Protein AF-A0A2R6IRR4-F1 (afdb_monomer_lite)

Structure (mmCIF, N/CA/C/O backbone):
data_AF-A0A2R6IRR4-F1
#
_entry.id   AF-A0A2R6IRR4-F1
#
loop_
_atom_site.group_PDB
_atom_site.id
_atom_site.type_symbol
_atom_site.label_atom_id
_atom_site.label_alt_id
_atom_site.label_comp_id
_atom_site.label_asym_id
_atom_site.label_entity_id
_atom_site.label_seq_id
_atom_site.pdbx_PDB_ins_code
_atom_site.Cartn_x
_atom_site.Cartn_y
_atom_site.Cartn_z
_atom_site.occupancy
_atom_site.B_iso_or_equiv
_atom_site.auth_seq_id
_atom_site.auth_comp_id
_atom_site.auth_asym_id
_atom_site.auth_atom_id
_atom_site.pdbx_PDB_model_num
ATOM 1 N N . MET A 1 1 ? -25.420 4.141 15.100 1.00 45.81 1 MET A N 1
ATOM 2 C CA . MET A 1 1 ? -26.334 3.456 14.158 1.00 45.81 1 MET A CA 1
ATOM 3 C C . MET A 1 1 ? -26.262 4.206 12.841 1.00 45.81 1 MET A C 1
ATOM 5 O O . MET A 1 1 ? -26.474 5.411 12.859 1.00 45.81 1 MET A O 1
ATOM 9 N N . ALA A 1 2 ? -25.890 3.546 11.743 1.00 53.19 2 ALA A N 1
ATOM 10 C CA . ALA A 1 2 ? -25.837 4.188 10.430 1.00 53.19 2 ALA A CA 1
ATOM 11 C C . ALA A 1 2 ? -27.242 4.644 10.000 1.00 53.19 2 ALA A C 1
ATOM 13 O O . ALA A 1 2 ? -28.220 3.924 10.207 1.00 53.19 2 ALA A O 1
ATOM 14 N N . SER A 1 3 ? -27.339 5.844 9.423 1.00 51.88 3 SER A N 1
ATOM 15 C CA . SER A 1 3 ? -28.602 6.406 8.938 1.00 51.88 3 SER A CA 1
ATOM 16 C C . SER A 1 3 ? -29.170 5.522 7.813 1.00 51.88 3 SER A C 1
ATOM 18 O O . SER A 1 3 ? -28.449 5.251 6.849 1.00 51.88 3 SER A O 1
ATOM 20 N N . PRO A 1 4 ? -30.439 5.075 7.882 1.00 63.66 4 PRO A N 1
ATOM 21 C CA . PRO A 1 4 ? -30.999 4.048 6.991 1.00 63.66 4 PRO A CA 1
ATOM 22 C C . PRO A 1 4 ? -31.162 4.482 5.522 1.00 63.66 4 PRO A C 1
ATOM 24 O O . PRO A 1 4 ? -31.623 3.702 4.693 1.00 63.66 4 PRO A O 1
ATOM 27 N N . THR A 1 5 ? -30.798 5.719 5.181 1.00 63.97 5 THR A N 1
ATOM 28 C CA . THR A 1 5 ? -31.024 6.326 3.863 1.00 63.97 5 THR A CA 1
ATOM 29 C C . THR A 1 5 ? -29.786 6.374 2.965 1.00 63.97 5 THR A C 1
ATOM 31 O O . THR A 1 5 ? -29.926 6.629 1.768 1.00 63.97 5 THR A O 1
ATOM 34 N N . VAL A 1 6 ? -28.581 6.096 3.478 1.00 70.06 6 VAL A N 1
ATOM 35 C CA . VAL A 1 6 ? -27.356 6.080 2.659 1.00 70.06 6 VAL A CA 1
ATOM 36 C C . VAL A 1 6 ? -27.006 4.644 2.289 1.00 70.06 6 VAL A C 1
ATOM 38 O O . VAL A 1 6 ? -26.718 3.808 3.143 1.00 70.06 6 VAL A O 1
ATOM 41 N N . ARG A 1 7 ? -27.017 4.340 0.988 1.00 72.31 7 ARG A N 1
ATOM 42 C CA . ARG A 1 7 ? -26.597 3.028 0.487 1.00 72.31 7 ARG A CA 1
ATOM 43 C C . ARG A 1 7 ? -25.114 2.816 0.796 1.00 72.31 7 ARG A C 1
ATOM 45 O O . ARG A 1 7 ? -24.294 3.644 0.408 1.00 72.31 7 ARG A O 1
ATOM 52 N N . ALA A 1 8 ? -24.775 1.679 1.402 1.00 74.69 8 ALA A N 1
ATOM 53 C CA . ALA A 1 8 ? -23.385 1.277 1.595 1.00 74.69 8 ALA A CA 1
ATOM 54 C C . ALA A 1 8 ? -22.601 1.303 0.268 1.00 74.69 8 ALA A C 1
ATOM 56 O O . ALA A 1 8 ? -23.131 0.955 -0.800 1.00 74.69 8 ALA A O 1
ATOM 57 N N . GLY A 1 9 ? -21.333 1.716 0.345 1.00 79.69 9 GLY A N 1
ATOM 58 C CA . GLY A 1 9 ? -20.405 1.655 -0.779 1.00 79.69 9 GLY A CA 1
ATOM 59 C C . GLY A 1 9 ? -20.256 0.222 -1.296 1.00 79.69 9 GLY A C 1
ATOM 60 O O . GLY A 1 9 ? -20.386 -0.743 -0.545 1.00 79.69 9 GLY A O 1
ATOM 61 N N . ARG A 1 10 ? -20.009 0.075 -2.599 1.00 85.38 10 ARG A N 1
ATOM 62 C CA . ARG A 1 10 ? -19.703 -1.220 -3.220 1.00 85.38 10 ARG A CA 1
ATOM 63 C C . ARG A 1 10 ? -18.292 -1.176 -3.771 1.00 85.38 10 ARG A C 1
ATOM 65 O O . ARG A 1 10 ? -17.973 -0.250 -4.506 1.00 85.38 10 ARG A O 1
ATOM 72 N N . GLU A 1 11 ? -17.492 -2.180 -3.439 1.00 89.62 11 GLU A N 1
ATOM 73 C CA . GLU A 1 11 ? -16.159 -2.373 -4.010 1.00 89.62 11 GLU A CA 1
ATOM 74 C C . GLU A 1 11 ? -16.268 -2.604 -5.526 1.00 89.62 11 GLU A C 1
ATOM 76 O O . GLU A 1 11 ? -17.148 -3.335 -5.994 1.00 89.62 11 GLU A O 1
ATOM 81 N N . GLY A 1 12 ? -15.391 -1.970 -6.307 1.00 91.75 12 GLY A N 1
ATOM 82 C CA . GLY A 1 12 ? -15.367 -2.144 -7.754 1.00 91.75 12 GLY A CA 1
ATOM 83 C C . GLY A 1 12 ? -14.386 -1.223 -8.474 1.00 91.75 12 GLY A C 1
ATOM 84 O O . GLY A 1 12 ? -13.583 -0.511 -7.873 1.00 91.75 12 GLY A O 1
ATOM 85 N N . ARG A 1 13 ? -14.452 -1.224 -9.809 1.00 94.19 13 ARG A N 1
ATOM 86 C CA . ARG A 1 13 ? -13.647 -0.307 -10.628 1.00 94.19 13 ARG A CA 1
ATOM 87 C C . ARG A 1 13 ? -13.995 1.141 -10.276 1.00 94.19 13 ARG A C 1
ATOM 89 O O . ARG A 1 13 ? -15.167 1.505 -10.248 1.00 94.19 13 ARG A O 1
ATOM 96 N N . GLY A 1 14 ? -12.968 1.955 -10.040 1.00 93.69 14 GLY A N 1
ATOM 97 C CA . GLY A 1 14 ? -13.119 3.370 -9.696 1.00 93.69 14 GLY A CA 1
ATOM 98 C C . GLY A 1 14 ? -13.394 3.659 -8.216 1.00 93.69 14 GLY A C 1
ATOM 99 O O . GLY A 1 14 ? -13.657 4.810 -7.886 1.00 93.69 14 GLY A O 1
ATOM 100 N N . THR A 1 15 ? -13.329 2.664 -7.322 1.00 93.69 15 THR A N 1
ATOM 101 C CA . THR A 1 15 ? -13.451 2.885 -5.869 1.00 93.69 15 THR A CA 1
ATOM 102 C C . THR A 1 15 ? -12.102 2.831 -5.157 1.00 93.69 15 THR A C 1
ATOM 104 O O . THR A 1 15 ? -11.250 2.022 -5.517 1.00 93.69 15 THR A O 1
ATOM 107 N N . VAL A 1 16 ? -11.933 3.635 -4.103 1.00 92.94 16 VAL A N 1
ATOM 108 C CA . VAL A 1 16 ? -10.780 3.541 -3.194 1.00 92.94 16 VAL A CA 1
ATOM 109 C C . VAL A 1 16 ? -10.946 2.309 -2.306 1.00 92.94 16 VAL A C 1
ATOM 111 O O . VAL A 1 16 ? -11.954 2.184 -1.615 1.00 92.94 16 VAL A O 1
ATOM 114 N N . HIS A 1 17 ? -9.971 1.397 -2.333 1.00 93.44 17 HIS A N 1
ATOM 115 C CA . HIS A 1 17 ? -10.048 0.157 -1.557 1.00 93.44 17 HIS A CA 1
ATOM 116 C C . HIS A 1 17 ? -9.684 0.353 -0.085 1.00 93.44 17 HIS A C 1
ATOM 118 O O . HIS A 1 17 ? -10.260 -0.320 0.754 1.00 93.44 17 HIS A O 1
ATOM 124 N N . HIS A 1 18 ? -8.708 1.203 0.234 1.00 95.25 18 HIS A N 1
ATOM 125 C CA . HIS A 1 18 ? -8.286 1.526 1.600 1.00 95.25 18 HIS A CA 1
ATOM 126 C C . HIS A 1 18 ? -7.474 2.823 1.609 1.00 95.25 18 HIS A C 1
ATOM 128 O O . HIS A 1 18 ? -7.043 3.295 0.555 1.00 95.25 18 HIS A O 1
ATOM 134 N N . VAL A 1 19 ? -7.261 3.381 2.800 1.00 95.50 19 VAL A N 1
ATOM 135 C CA . VAL A 1 19 ? -6.365 4.522 3.024 1.00 95.50 19 VAL A CA 1
ATOM 136 C C . VAL A 1 19 ? -5.240 4.090 3.954 1.00 95.50 19 VAL A C 1
ATOM 138 O O . VAL A 1 19 ? -5.500 3.555 5.031 1.00 95.50 19 VAL A O 1
ATOM 141 N N . ALA A 1 20 ? -3.996 4.324 3.542 1.00 96.12 20 ALA A N 1
ATOM 142 C CA . ALA A 1 20 ? -2.827 4.058 4.368 1.00 96.12 20 ALA A CA 1
ATOM 143 C C . ALA A 1 20 ? -2.428 5.300 5.173 1.00 96.12 20 ALA A C 1
ATOM 145 O O . ALA A 1 20 ? -2.349 6.406 4.637 1.00 96.12 20 ALA A O 1
ATOM 146 N N . VAL A 1 21 ? -2.157 5.099 6.458 1.00 95.25 21 VAL A N 1
ATOM 147 C CA . VAL A 1 21 ? -1.633 6.099 7.384 1.00 95.25 21 VAL A CA 1
ATOM 148 C C . VAL A 1 21 ? -0.228 5.676 7.782 1.00 95.25 21 VAL A C 1
ATOM 150 O O . VAL A 1 21 ? 0.009 4.529 8.170 1.00 95.25 21 VAL A O 1
ATOM 153 N N . ARG A 1 22 ? 0.710 6.616 7.669 1.00 96.00 22 ARG A N 1
ATOM 154 C CA . ARG A 1 22 ? 2.119 6.383 7.975 1.00 96.00 22 ARG A CA 1
ATOM 155 C C . ARG A 1 22 ? 2.338 6.227 9.478 1.00 96.00 22 ARG A C 1
ATOM 157 O O . ARG A 1 22 ? 1.844 7.028 10.268 1.00 96.00 22 ARG A O 1
ATOM 164 N N . THR A 1 23 ? 3.155 5.250 9.842 1.00 95.75 23 THR A N 1
ATOM 165 C CA . THR A 1 23 ? 3.780 5.104 11.161 1.00 95.75 23 THR A CA 1
ATOM 166 C C . THR A 1 23 ? 5.296 5.212 10.984 1.00 95.75 23 THR A C 1
ATOM 168 O O . THR A 1 23 ? 5.826 4.478 10.153 1.00 95.75 23 THR A O 1
ATOM 171 N N . PRO A 1 24 ? 6.003 6.090 11.715 1.00 93.88 24 PRO A N 1
ATOM 172 C CA . PRO A 1 24 ? 7.439 6.296 11.496 1.00 93.88 24 PRO A CA 1
ATOM 173 C C . PRO A 1 24 ? 8.280 5.032 11.705 1.00 93.88 24 PRO A C 1
ATOM 175 O O . PRO A 1 24 ? 9.233 4.790 10.974 1.00 93.88 24 PRO A O 1
ATOM 178 N N . THR A 1 25 ? 7.920 4.201 12.685 1.00 94.56 25 THR A N 1
ATOM 179 C CA . THR A 1 25 ? 8.645 2.964 13.002 1.00 94.56 25 THR A CA 1
ATOM 180 C C . THR A 1 25 ? 7.717 1.753 13.114 1.00 94.56 25 THR A C 1
ATOM 182 O O . THR A 1 25 ? 6.488 1.867 13.192 1.00 94.56 25 THR A O 1
ATOM 185 N N . ASP A 1 26 ? 8.302 0.552 13.147 1.00 93.25 26 ASP A N 1
ATOM 186 C CA . ASP A 1 26 ? 7.555 -0.669 13.465 1.00 93.25 26 ASP A CA 1
ATOM 187 C C . ASP A 1 26 ? 6.965 -0.669 14.869 1.00 93.25 26 ASP A C 1
ATOM 189 O O . ASP A 1 26 ? 5.895 -1.254 15.067 1.00 93.25 26 ASP A O 1
ATOM 193 N N . ASP A 1 27 ? 7.657 -0.042 15.818 1.00 95.75 27 ASP A N 1
ATOM 194 C CA . ASP A 1 27 ? 7.215 0.054 17.203 1.00 95.75 27 ASP A CA 1
ATOM 195 C C . ASP A 1 27 ? 6.016 0.994 17.306 1.00 95.75 27 ASP A C 1
ATOM 197 O O . ASP A 1 27 ? 5.016 0.630 17.925 1.00 95.75 27 ASP A O 1
ATOM 201 N N . ASP A 1 28 ? 6.029 2.119 16.581 1.00 96.56 28 ASP A N 1
ATOM 202 C CA . ASP A 1 28 ? 4.861 3.001 16.455 1.00 96.56 28 ASP A CA 1
ATOM 203 C C . ASP A 1 28 ? 3.669 2.251 15.849 1.00 96.56 28 ASP A C 1
ATOM 205 O O . ASP A 1 28 ? 2.542 2.338 16.342 1.00 96.56 28 ASP A O 1
ATOM 209 N N . ARG A 1 29 ? 3.908 1.449 14.803 1.00 96.56 29 ARG A N 1
ATOM 210 C CA . ARG A 1 29 ? 2.869 0.605 14.195 1.00 96.56 29 ARG A CA 1
ATOM 211 C C . ARG A 1 29 ? 2.334 -0.430 15.181 1.00 96.56 29 ARG A C 1
ATOM 213 O O . ARG A 1 29 ? 1.130 -0.695 15.199 1.00 96.56 29 ARG A O 1
ATOM 220 N N . ALA A 1 30 ? 3.203 -1.049 15.978 1.00 96.75 30 ALA A N 1
ATOM 221 C CA . ALA A 1 30 ? 2.818 -2.032 16.985 1.00 96.75 30 ALA A CA 1
ATOM 222 C C . ALA A 1 30 ? 2.019 -1.388 18.128 1.00 96.75 30 ALA A C 1
ATOM 224 O O . ALA A 1 30 ? 0.991 -1.939 18.531 1.00 96.75 30 ALA A O 1
ATOM 225 N N . ALA A 1 31 ? 2.433 -0.208 18.590 1.00 97.69 31 ALA A N 1
ATOM 226 C CA . ALA A 1 31 ? 1.728 0.581 19.590 1.00 97.69 31 ALA A CA 1
ATOM 227 C C . ALA A 1 31 ? 0.345 1.006 19.084 1.00 97.69 31 ALA A C 1
ATOM 229 O O . ALA A 1 31 ? -0.656 0.736 19.747 1.00 97.69 31 ALA A O 1
ATOM 230 N N . MET A 1 32 ? 0.259 1.559 17.868 1.00 96.88 32 MET A N 1
ATOM 231 C CA . MET A 1 32 ? -1.016 1.924 17.242 1.00 96.88 32 MET A CA 1
ATOM 232 C C . MET A 1 32 ? -1.935 0.714 17.068 1.00 96.88 32 MET A C 1
ATOM 234 O O . MET A 1 32 ? -3.117 0.795 17.394 1.00 96.88 32 MET A O 1
ATOM 238 N N . ARG A 1 33 ? -1.405 -0.434 16.620 1.00 97.19 33 ARG A N 1
ATOM 239 C CA . ARG A 1 33 ? -2.168 -1.688 16.525 1.00 97.19 33 ARG A CA 1
ATOM 240 C C . ARG A 1 33 ? -2.764 -2.090 17.877 1.00 97.19 33 ARG A C 1
ATOM 242 O O . ARG A 1 33 ? -3.922 -2.500 17.929 1.00 97.19 33 ARG A O 1
ATOM 249 N N . SER A 1 34 ? -1.978 -2.016 18.946 1.00 97.75 34 SER A N 1
ATOM 250 C CA . SE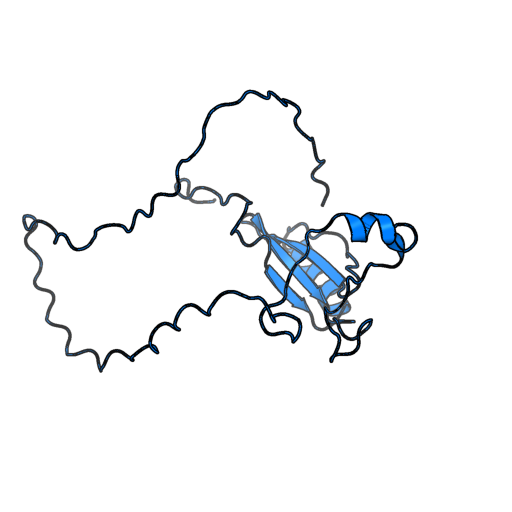R A 1 34 ? -2.445 -2.340 20.297 1.00 97.75 34 SER A CA 1
ATOM 251 C C . SER A 1 34 ? -3.492 -1.338 20.783 1.00 97.75 34 SER A C 1
ATOM 253 O O . SER A 1 34 ? -4.514 -1.756 21.320 1.00 97.75 34 SER A O 1
ATOM 255 N N . GLY A 1 35 ? -3.297 -0.043 20.516 1.00 97.44 35 GLY A N 1
ATOM 256 C CA . GLY A 1 35 ? -4.259 1.011 20.839 1.00 97.44 35 GLY A CA 1
ATOM 257 C C . GLY A 1 35 ? -5.613 0.789 20.165 1.00 97.44 35 GLY A C 1
ATOM 258 O O . GLY A 1 35 ? -6.630 0.696 20.844 1.00 97.44 35 GLY A O 1
ATOM 259 N N . VAL A 1 36 ? -5.639 0.587 18.842 1.00 96.50 36 VAL A N 1
ATOM 260 C CA . VAL A 1 36 ? -6.908 0.351 18.125 1.00 96.50 36 VAL A CA 1
ATOM 261 C C . VAL A 1 36 ? -7.586 -0.958 18.544 1.00 96.50 36 VAL A C 1
ATOM 263 O O . VAL A 1 36 ? -8.813 -1.040 18.533 1.00 96.50 36 VAL A O 1
ATOM 266 N N . ALA A 1 37 ? -6.816 -1.977 18.941 1.00 96.81 37 ALA A N 1
ATOM 267 C CA . ALA A 1 37 ? -7.376 -3.199 19.514 1.00 96.81 37 ALA A CA 1
ATOM 268 C C . ALA A 1 37 ? -8.022 -2.949 20.890 1.00 96.81 37 ALA A C 1
ATOM 270 O O . ALA A 1 37 ? -9.088 -3.499 21.164 1.00 96.81 37 ALA A O 1
ATOM 271 N N . GLY A 1 38 ? -7.413 -2.099 21.725 1.00 97.44 38 GLY A N 1
ATOM 272 C CA . GLY A 1 38 ? -7.967 -1.668 23.014 1.00 97.44 38 GLY A CA 1
ATOM 273 C C . GLY A 1 38 ? -9.304 -0.932 22.884 1.00 97.44 38 GLY A C 1
ATOM 274 O O . GLY A 1 38 ? -10.192 -1.123 23.708 1.00 97.44 38 GLY A O 1
ATOM 275 N N . GLU A 1 39 ? -9.499 -0.198 21.786 1.00 96.19 39 GLU A N 1
ATOM 276 C CA . GLU A 1 39 ? -10.757 0.491 21.439 1.00 96.19 39 GLU A CA 1
ATOM 277 C C . GLU A 1 39 ? -11.861 -0.441 20.888 1.00 96.19 39 GLU A C 1
ATOM 279 O O . GLU A 1 39 ? -12.931 0.006 20.448 1.00 96.19 39 GLU A O 1
ATOM 284 N N . GLY A 1 40 ? -11.611 -1.755 20.881 1.00 95.56 40 GLY A N 1
ATOM 285 C CA . GLY A 1 40 ? -12.548 -2.783 20.425 1.00 95.56 40 GLY A CA 1
ATOM 286 C C . GLY A 1 40 ? -12.540 -3.034 18.915 1.00 95.56 40 GLY A C 1
ATOM 287 O O . GLY A 1 40 ? -13.384 -3.789 18.420 1.00 95.56 40 GLY A O 1
ATOM 288 N N . LEU A 1 41 ? -11.604 -2.439 18.165 1.00 96.31 41 LEU A N 1
ATOM 289 C CA . LEU A 1 41 ? -11.405 -2.767 16.753 1.00 96.31 41 LEU A CA 1
ATOM 290 C C . LEU A 1 41 ? -10.613 -4.075 16.609 1.00 96.31 41 LEU A C 1
ATOM 292 O O . LEU A 1 41 ? -9.994 -4.580 17.544 1.00 96.31 41 LEU A O 1
ATOM 296 N N . ARG A 1 42 ? -10.638 -4.659 15.407 1.00 96.19 42 ARG A N 1
ATOM 297 C CA . ARG A 1 42 ? -9.995 -5.952 15.115 1.00 96.19 42 ARG A CA 1
ATOM 298 C C . ARG A 1 42 ? -8.896 -5.791 14.066 1.00 96.19 42 ARG A C 1
ATOM 300 O O . ARG A 1 42 ? -9.127 -6.130 12.904 1.00 96.19 42 ARG A O 1
ATOM 307 N N . PRO A 1 43 ? -7.721 -5.250 14.432 1.00 97.19 43 PRO A N 1
ATOM 308 C CA . PRO A 1 43 ? -6.616 -5.140 13.495 1.00 97.19 43 PRO A CA 1
ATOM 309 C C . PRO A 1 43 ? -6.055 -6.521 13.126 1.00 97.19 43 PRO A C 1
ATOM 311 O O . PRO A 1 43 ? -5.991 -7.430 13.962 1.00 97.19 43 PRO A O 1
ATOM 314 N N . THR A 1 44 ? -5.590 -6.675 11.888 1.00 97.62 44 THR A N 1
ATOM 315 C CA . THR A 1 44 ? -4.949 -7.908 11.408 1.00 97.62 44 THR A CA 1
ATOM 316 C C . THR A 1 44 ? -3.642 -8.196 12.152 1.00 97.62 44 THR A C 1
ATOM 318 O O . THR A 1 44 ? -3.153 -7.408 12.971 1.00 97.62 44 THR A O 1
ATOM 321 N N . ARG A 1 45 ? -3.026 -9.348 11.869 1.00 96.31 45 ARG A N 1
ATOM 322 C CA . ARG A 1 45 ? -1.602 -9.547 12.182 1.00 96.31 45 ARG A CA 1
ATOM 323 C C . ARG A 1 45 ? -0.750 -8.614 11.308 1.00 96.31 45 ARG A C 1
ATOM 325 O O . ARG A 1 45 ? -1.251 -8.050 10.335 1.00 96.31 45 ARG A O 1
ATOM 332 N N . ARG A 1 46 ? 0.522 -8.436 11.681 1.00 94.94 46 ARG A N 1
ATOM 333 C CA . ARG A 1 46 ? 1.508 -7.748 10.836 1.00 94.94 46 ARG A CA 1
ATOM 334 C C . ARG A 1 46 ? 1.674 -8.527 9.534 1.00 94.94 46 ARG A C 1
ATOM 336 O O . ARG A 1 46 ? 1.812 -9.747 9.581 1.00 94.94 46 ARG A O 1
ATOM 343 N N . ILE A 1 47 ? 1.694 -7.810 8.421 1.00 93.56 47 ILE A N 1
ATOM 344 C CA . ILE A 1 47 ? 1.915 -8.342 7.082 1.00 93.56 47 ILE A CA 1
ATOM 345 C C . ILE A 1 47 ? 3.187 -7.702 6.529 1.00 93.56 47 ILE A C 1
ATOM 347 O O . ILE A 1 47 ? 3.374 -6.491 6.650 1.00 93.56 47 ILE A O 1
ATOM 351 N N . ASP A 1 48 ? 4.060 -8.523 5.955 1.00 91.31 48 ASP A N 1
ATOM 352 C CA . ASP A 1 48 ? 5.220 -8.063 5.196 1.00 91.31 48 ASP A CA 1
ATOM 353 C C . ASP A 1 48 ? 4.824 -7.934 3.720 1.00 91.31 48 ASP A C 1
ATOM 355 O O . ASP A 1 48 ? 4.253 -8.861 3.145 1.00 91.31 48 ASP A O 1
ATOM 359 N N . ARG A 1 49 ? 5.039 -6.755 3.134 1.00 90.12 49 ARG A N 1
ATOM 360 C CA . ARG A 1 49 ? 4.674 -6.427 1.751 1.00 90.12 49 ARG A CA 1
ATOM 361 C C . ARG A 1 49 ? 5.904 -6.143 0.894 1.00 90.12 49 ARG A C 1
ATOM 363 O O . ARG A 1 49 ? 5.781 -5.416 -0.093 1.00 90.12 49 ARG A O 1
ATOM 370 N N . HIS A 1 50 ? 7.069 -6.687 1.262 1.00 89.38 50 HIS A N 1
ATOM 371 C CA . HIS A 1 50 ? 8.373 -6.516 0.601 1.00 89.38 50 HIS A CA 1
ATOM 372 C C . HIS A 1 50 ? 8.940 -5.090 0.707 1.00 89.38 50 HIS A C 1
ATOM 374 O O . HIS A 1 50 ? 10.051 -4.899 1.186 1.00 89.38 50 HIS A O 1
ATOM 380 N N . ARG A 1 51 ? 8.160 -4.065 0.341 1.00 89.06 51 ARG A N 1
ATOM 381 C CA . ARG A 1 51 ? 8.565 -2.645 0.398 1.00 89.06 51 ARG A CA 1
ATOM 382 C C . ARG A 1 51 ? 8.127 -1.911 1.660 1.00 89.06 51 ARG A C 1
ATOM 384 O O . ARG A 1 51 ? 8.651 -0.837 1.948 1.00 89.06 51 ARG A O 1
ATOM 391 N N . LEU A 1 52 ? 7.156 -2.464 2.384 1.00 91.81 52 LEU A N 1
ATOM 392 C CA . LEU A 1 52 ? 6.647 -1.921 3.640 1.00 91.81 52 LEU A CA 1
ATOM 393 C C . LEU A 1 52 ? 6.084 -3.032 4.525 1.00 91.81 52 LEU A C 1
ATOM 395 O O . LEU A 1 52 ? 5.754 -4.121 4.052 1.00 91.81 52 LEU A O 1
ATOM 399 N N . ARG A 1 53 ? 5.917 -2.733 5.812 1.00 93.62 53 ARG A N 1
ATOM 400 C CA . ARG A 1 53 ? 5.249 -3.614 6.778 1.00 93.62 53 ARG A CA 1
ATOM 401 C C . ARG A 1 53 ? 3.974 -2.955 7.266 1.00 93.62 53 ARG A C 1
ATOM 403 O O . ARG A 1 53 ? 3.998 -1.793 7.672 1.00 93.62 53 ARG A O 1
ATOM 410 N N . SER A 1 54 ? 2.870 -3.696 7.268 1.00 95.31 54 SER A N 1
ATOM 411 C CA . SER A 1 54 ? 1.567 -3.100 7.548 1.00 95.31 54 SER A CA 1
ATOM 412 C C . SER A 1 54 ? 0.597 -3.947 8.356 1.00 95.31 54 SER A C 1
ATOM 414 O O . SER A 1 54 ? 0.808 -5.133 8.620 1.00 95.31 54 SER A O 1
ATOM 416 N N . VAL A 1 55 ? -0.456 -3.283 8.832 1.00 97.06 55 VAL A N 1
ATOM 417 C CA . VAL A 1 55 ? -1.587 -3.849 9.575 1.00 97.06 55 VAL A CA 1
ATOM 418 C C . VAL A 1 55 ? -2.861 -3.202 9.049 1.00 97.06 55 VAL A C 1
ATOM 420 O O . VAL A 1 55 ? -2.924 -1.980 8.954 1.00 97.06 55 VAL A O 1
ATOM 423 N N . TYR A 1 56 ? -3.892 -3.994 8.769 1.00 97.56 56 TYR A N 1
ATOM 424 C CA . TYR A 1 56 ? -5.198 -3.471 8.373 1.00 97.56 56 TYR A CA 1
ATOM 425 C C . TYR A 1 56 ? -6.137 -3.411 9.566 1.00 97.56 56 TYR A C 1
ATOM 427 O O . TYR A 1 56 ? -6.163 -4.318 10.397 1.00 97.56 56 TYR A O 1
ATOM 435 N N . VAL A 1 57 ? -6.957 -2.370 9.624 1.00 97.25 57 VAL A N 1
ATOM 436 C CA . VAL A 1 57 ? -8.047 -2.231 10.587 1.00 97.25 57 VAL A CA 1
ATOM 437 C C . VAL A 1 57 ? -9.281 -1.712 9.863 1.00 97.25 57 VAL A C 1
ATOM 439 O O . VAL A 1 57 ? -9.194 -0.830 9.014 1.00 97.25 57 VAL A O 1
ATOM 442 N N . ARG A 1 58 ? -10.446 -2.279 10.177 1.00 94.88 58 ARG A N 1
ATOM 443 C CA . ARG A 1 58 ? -11.725 -1.704 9.759 1.00 94.88 58 ARG A CA 1
ATOM 444 C C . ARG A 1 58 ? -12.224 -0.794 10.866 1.00 94.88 58 ARG A C 1
ATOM 446 O O . ARG A 1 58 ? -12.360 -1.238 12.005 1.00 94.88 58 ARG A O 1
ATOM 453 N N . GLU A 1 59 ? -12.459 0.461 10.511 1.00 91.06 59 GLU A N 1
ATOM 454 C CA . GLU A 1 59 ? -13.128 1.431 11.374 1.00 91.06 59 GLU A CA 1
ATOM 455 C C . GLU A 1 59 ? -14.607 1.015 11.560 1.00 91.06 59 GLU A C 1
ATOM 457 O O . GLU A 1 59 ? -15.108 0.133 10.853 1.00 91.06 59 GLU A O 1
ATOM 462 N N . ARG A 1 60 ? -15.302 1.592 12.541 1.00 88.31 60 ARG A N 1
ATOM 463 C CA . ARG A 1 60 ? -16.683 1.271 12.925 1.00 88.31 60 ARG A CA 1
ATOM 464 C C . ARG A 1 60 ? -17.673 1.345 11.758 1.00 88.31 60 ARG A C 1
ATOM 466 O O . ARG A 1 60 ? -18.565 0.500 11.697 1.00 88.31 60 ARG A O 1
ATOM 473 N N . ASP A 1 61 ? -17.480 2.264 10.812 1.00 86.88 61 ASP A N 1
ATOM 474 C CA . ASP A 1 61 ? -18.327 2.382 9.612 1.00 86.88 61 ASP A CA 1
ATOM 475 C C . ASP A 1 61 ? -17.873 1.483 8.442 1.00 86.88 61 ASP A C 1
ATOM 477 O O . ASP A 1 61 ? -18.399 1.549 7.329 1.00 86.88 61 ASP A O 1
ATOM 481 N N . GLY A 1 62 ? -16.904 0.597 8.684 1.00 87.00 62 GLY A N 1
ATOM 482 C CA . GLY A 1 62 ? -16.449 -0.423 7.738 1.00 87.00 62 GLY A CA 1
ATOM 483 C C . GLY A 1 62 ? -15.368 0.042 6.762 1.00 87.00 62 GLY A C 1
ATOM 484 O O . GLY A 1 62 ? -14.916 -0.766 5.945 1.00 87.00 62 GLY A O 1
ATOM 485 N N . VAL A 1 63 ? -14.919 1.298 6.857 1.00 90.31 63 VAL A N 1
ATOM 486 C CA . VAL A 1 63 ? -13.821 1.835 6.041 1.00 90.31 63 VAL A CA 1
ATOM 487 C C . VAL A 1 63 ? -12.502 1.164 6.448 1.00 90.31 63 VAL A C 1
ATOM 489 O O . VAL A 1 63 ? -12.134 1.198 7.626 1.00 90.31 63 VAL A O 1
ATOM 492 N N . PRO A 1 64 ? -11.778 0.530 5.510 1.00 93.06 64 PRO A N 1
ATOM 493 C CA . PRO A 1 64 ? -10.496 -0.090 5.808 1.00 93.06 64 PRO A CA 1
ATOM 494 C C . PRO A 1 64 ? -9.364 0.946 5.808 1.00 93.06 64 PRO A C 1
ATOM 496 O O . PRO A 1 64 ? -9.134 1.654 4.823 1.00 93.06 64 PRO A O 1
ATOM 499 N N . PHE A 1 65 ? -8.619 0.968 6.906 1.00 96.75 65 PHE A N 1
ATOM 500 C CA . PHE A 1 65 ? -7.356 1.677 7.038 1.00 96.75 65 PHE A CA 1
ATOM 501 C C . PHE A 1 65 ? -6.191 0.695 7.073 1.00 96.75 65 PHE A C 1
ATOM 503 O O . PHE A 1 65 ? -6.313 -0.431 7.564 1.00 96.75 65 PHE A O 1
ATOM 510 N N . GLU A 1 66 ? -5.049 1.150 6.579 1.00 97.50 66 GLU A N 1
ATOM 511 C CA . GLU A 1 66 ? -3.766 0.472 6.696 1.00 97.50 66 GLU A CA 1
ATOM 512 C C . GLU A 1 66 ? -2.827 1.320 7.553 1.00 97.50 66 GLU A C 1
ATOM 514 O O . GLU A 1 66 ? -2.638 2.502 7.292 1.00 97.50 66 GLU A O 1
ATOM 519 N N . LEU A 1 67 ? -2.234 0.720 8.580 1.00 96.69 67 LEU A N 1
ATOM 520 C CA .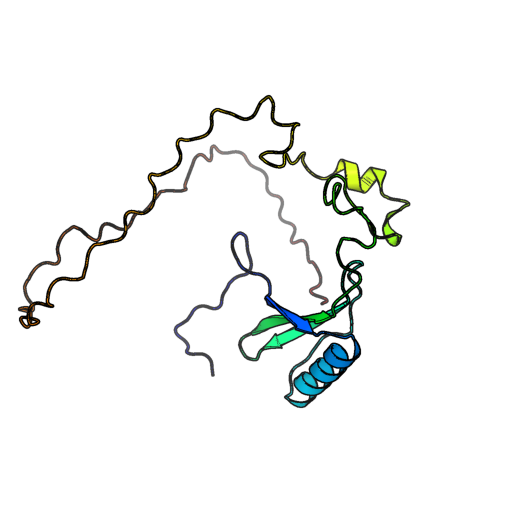 LEU A 1 67 ? -1.141 1.313 9.342 1.00 96.69 67 LEU A CA 1
ATOM 521 C C . LEU A 1 67 ? 0.163 0.811 8.726 1.00 96.69 67 LEU A C 1
ATOM 523 O O . LEU A 1 67 ? 0.465 -0.381 8.844 1.00 96.69 67 LEU A O 1
ATOM 527 N N . ALA A 1 68 ? 0.897 1.690 8.047 1.00 96.38 68 ALA A N 1
ATOM 528 C CA . ALA A 1 68 ? 2.077 1.336 7.263 1.00 96.38 68 ALA A CA 1
ATOM 529 C C . ALA A 1 68 ? 3.345 1.935 7.882 1.00 96.38 68 ALA A C 1
ATOM 531 O O . ALA A 1 68 ? 3.483 3.158 7.958 1.00 96.38 68 ALA A O 1
ATOM 532 N N . ALA A 1 69 ? 4.256 1.065 8.324 1.00 94.69 69 ALA A N 1
ATOM 533 C CA . ALA A 1 69 ? 5.564 1.469 8.829 1.00 94.69 69 ALA A CA 1
ATOM 534 C C . ALA A 1 69 ? 6.484 1.898 7.687 1.00 94.69 69 ALA A C 1
ATOM 536 O O . ALA A 1 69 ? 6.428 1.310 6.602 1.00 94.69 69 ALA A O 1
ATOM 537 N N . ASP A 1 70 ? 7.334 2.892 7.949 1.00 88.81 70 ASP A N 1
ATOM 538 C CA . ASP A 1 70 ? 8.354 3.307 6.994 1.00 88.81 70 ASP A CA 1
ATOM 539 C C . ASP A 1 70 ? 9.375 2.180 6.738 1.00 88.81 70 ASP A C 1
ATOM 541 O O . ASP A 1 70 ? 9.716 1.377 7.614 1.00 88.81 70 ASP A O 1
ATOM 545 N N . GLY A 1 71 ? 9.879 2.149 5.502 1.00 73.62 71 GLY A N 1
ATOM 546 C CA . GLY A 1 71 ? 10.971 1.279 5.074 1.00 73.62 71 GLY A CA 1
ATOM 547 C C . GLY A 1 71 ? 10.576 -0.165 4.707 1.00 73.62 71 GLY A C 1
ATOM 548 O O . GLY A 1 71 ? 9.575 -0.696 5.203 1.00 73.62 71 GLY A O 1
ATOM 549 N N . PRO A 1 72 ? 11.387 -0.836 3.862 1.00 82.62 72 PRO A N 1
ATOM 550 C CA . PRO A 1 72 ? 12.598 -0.333 3.183 1.00 82.62 72 PRO A CA 1
ATOM 551 C C . PRO A 1 72 ? 12.321 0.677 2.053 1.00 82.62 72 PRO A C 1
ATOM 553 O O . PRO A 1 72 ? 13.230 1.382 1.621 1.00 82.62 72 PRO A O 1
ATOM 556 N N . GLY A 1 73 ? 11.066 0.811 1.616 1.00 87.00 73 GLY A N 1
ATOM 557 C CA . GLY A 1 73 ? 10.699 1.673 0.497 1.00 87.00 73 GLY A CA 1
ATOM 558 C C . GLY A 1 73 ? 11.101 1.075 -0.853 1.00 87.00 73 GLY A C 1
ATOM 559 O O . GLY A 1 73 ? 11.518 -0.074 -0.948 1.00 87.00 73 GLY A O 1
ATOM 560 N N . TYR A 1 74 ? 10.938 1.857 -1.918 1.00 89.25 74 TYR A N 1
ATOM 561 C CA . TYR A 1 74 ? 11.178 1.393 -3.290 1.00 89.25 74 TYR A CA 1
ATOM 562 C C . TYR A 1 74 ? 12.659 1.395 -3.702 1.00 89.25 74 TYR A C 1
ATOM 564 O O . TYR A 1 74 ? 13.010 0.758 -4.681 1.00 89.25 74 TYR A O 1
ATOM 572 N N . ALA A 1 75 ? 13.528 2.095 -2.970 1.00 86.69 75 ALA A N 1
ATOM 573 C CA . ALA A 1 75 ? 14.954 2.188 -3.297 1.00 86.69 75 ALA A CA 1
ATOM 574 C C . ALA A 1 75 ? 15.793 1.018 -2.740 1.00 86.69 75 ALA A C 1
ATOM 576 O O . ALA A 1 75 ? 17.015 1.026 -2.862 1.00 86.69 75 ALA A O 1
ATOM 577 N N . GLY A 1 76 ? 15.162 0.042 -2.076 1.00 83.38 76 GLY A N 1
ATOM 578 C CA . GLY A 1 76 ? 15.864 -1.102 -1.488 1.00 83.38 76 GLY A CA 1
ATOM 579 C C . GLY A 1 76 ? 16.285 -2.160 -2.514 1.00 83.38 76 GLY A C 1
ATOM 580 O O . GLY A 1 76 ? 17.260 -2.871 -2.291 1.00 83.38 76 GLY A O 1
ATOM 581 N N . ASP A 1 77 ? 15.557 -2.267 -3.625 1.00 85.50 77 ASP A N 1
ATOM 582 C CA . ASP A 1 77 ? 15.692 -3.319 -4.640 1.00 85.50 77 ASP A CA 1
ATOM 583 C C . ASP A 1 77 ? 15.864 -2.792 -6.077 1.00 85.50 77 ASP A C 1
ATOM 585 O O . ASP A 1 77 ? 16.136 -3.564 -7.005 1.00 85.50 77 ASP A O 1
ATOM 589 N N . GLU A 1 78 ? 15.739 -1.480 -6.263 1.00 87.75 78 GLU A N 1
ATOM 590 C CA . GLU A 1 78 ? 15.850 -0.788 -7.544 1.00 87.75 78 GLU A CA 1
ATOM 591 C C . GLU A 1 78 ? 16.582 0.554 -7.350 1.00 87.75 78 GLU A C 1
ATOM 593 O O . GLU A 1 78 ? 16.282 1.283 -6.397 1.00 87.75 78 GLU A O 1
ATOM 598 N N . PRO A 1 79 ? 17.533 0.923 -8.231 1.00 88.88 79 PRO A N 1
ATOM 599 C CA . PRO A 1 79 ? 18.127 2.250 -8.183 1.00 88.88 79 PRO A CA 1
ATOM 600 C C . PRO A 1 79 ? 17.070 3.307 -8.562 1.00 88.88 79 PRO A C 1
ATOM 602 O O . PRO A 1 79 ? 16.219 3.035 -9.413 1.00 88.88 79 PRO A O 1
ATOM 605 N N . PRO A 1 80 ? 17.115 4.519 -7.974 1.00 88.94 80 PRO A N 1
ATOM 606 C CA . PRO A 1 80 ? 16.108 5.558 -8.204 1.00 88.94 80 PRO A CA 1
ATOM 607 C C . PRO A 1 80 ? 15.837 5.880 -9.679 1.00 88.94 80 PRO A C 1
ATOM 609 O O . PRO A 1 80 ? 14.684 6.108 -10.048 1.00 88.94 80 PRO A O 1
ATOM 612 N N . ASP A 1 81 ? 16.878 5.858 -10.515 1.00 90.06 81 ASP A N 1
ATOM 613 C CA . ASP A 1 81 ? 16.782 6.179 -11.942 1.00 90.06 81 ASP A CA 1
ATOM 614 C C . ASP A 1 81 ? 16.049 5.096 -12.758 1.00 90.06 81 ASP A C 1
ATOM 616 O O . ASP A 1 81 ? 15.418 5.414 -13.768 1.00 90.06 81 ASP A O 1
ATOM 620 N N . ASP A 1 82 ? 16.029 3.845 -12.279 1.00 88.25 82 ASP A N 1
ATOM 621 C CA . ASP A 1 82 ? 15.403 2.708 -12.971 1.00 88.25 82 ASP A CA 1
ATOM 622 C C . ASP A 1 82 ? 14.079 2.256 -12.335 1.00 88.25 82 ASP A C 1
ATOM 624 O O . ASP A 1 82 ? 13.520 1.234 -12.745 1.00 88.25 82 ASP A O 1
ATOM 628 N N . LEU A 1 83 ? 13.544 2.995 -11.355 1.00 91.06 83 LEU A N 1
ATOM 629 C CA . LEU A 1 83 ? 12.329 2.606 -10.632 1.00 91.06 83 LEU A CA 1
ATOM 6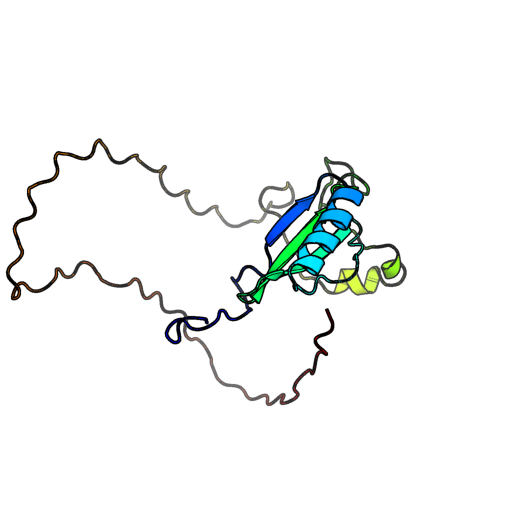30 C C . LEU A 1 83 ? 11.160 2.301 -11.574 1.00 91.06 83 LEU A C 1
ATOM 632 O O . LEU A 1 83 ? 10.763 3.123 -12.411 1.00 91.06 83 LEU A O 1
ATOM 636 N N . GLY A 1 84 ? 10.581 1.109 -11.426 1.00 88.94 84 GLY A N 1
ATOM 637 C CA . GLY A 1 84 ? 9.434 0.672 -12.218 1.00 88.94 84 GLY A CA 1
ATOM 638 C C . GLY A 1 84 ? 9.755 0.468 -13.700 1.00 88.94 84 GLY A C 1
ATOM 639 O O . GLY A 1 84 ? 8.864 0.579 -14.539 1.00 88.94 84 GLY A O 1
ATOM 640 N N . SER A 1 85 ? 11.024 0.248 -14.054 1.00 88.25 85 SER A N 1
ATOM 641 C CA . SER A 1 85 ? 11.432 -0.171 -15.406 1.00 88.25 85 SER A CA 1
ATOM 642 C C . SER A 1 85 ? 11.154 -1.652 -15.670 1.00 88.25 85 SER A C 1
ATOM 644 O O . SER A 1 85 ? 10.924 -2.033 -16.814 1.00 88.25 85 SER A O 1
ATOM 646 N N . ARG A 1 86 ? 11.135 -2.478 -14.617 1.00 87.19 86 ARG A N 1
ATOM 647 C CA . ARG A 1 86 ? 10.912 -3.925 -14.696 1.00 87.19 86 ARG A CA 1
ATOM 648 C C . ARG A 1 86 ? 10.006 -4.423 -13.568 1.00 87.19 86 ARG A C 1
ATOM 650 O O . ARG A 1 86 ? 9.983 -3.822 -12.492 1.00 87.19 86 ARG A O 1
ATOM 657 N N . PRO A 1 87 ? 9.301 -5.550 -13.757 1.00 89.56 87 PRO A N 1
ATOM 658 C CA . PRO A 1 87 ? 8.576 -6.198 -12.675 1.00 89.56 87 PRO A CA 1
ATOM 659 C C . PRO A 1 87 ? 9.534 -6.682 -11.579 1.00 89.56 87 PRO A C 1
ATOM 661 O O . PRO A 1 87 ? 10.405 -7.533 -11.800 1.00 89.56 87 PRO A O 1
ATOM 664 N N . VAL A 1 88 ? 9.350 -6.174 -10.362 1.00 90.69 88 VAL A N 1
ATOM 665 C CA . VAL A 1 88 ? 9.996 -6.749 -9.181 1.00 90.69 88 VAL A CA 1
ATOM 666 C C . VAL A 1 88 ? 9.051 -7.726 -8.509 1.00 90.69 88 VAL A C 1
ATOM 668 O O . VAL A 1 88 ? 7.944 -7.370 -8.106 1.00 90.69 88 VAL A O 1
ATOM 671 N N . LEU A 1 89 ? 9.526 -8.961 -8.385 1.00 90.81 89 LEU A N 1
ATOM 672 C CA . LEU A 1 89 ? 8.822 -10.052 -7.736 1.00 90.81 89 LEU A CA 1
ATOM 673 C C . LEU A 1 89 ? 9.511 -10.360 -6.402 1.00 90.81 89 LEU A C 1
ATOM 675 O O . LEU A 1 89 ? 10.742 -10.465 -6.386 1.00 90.81 89 LEU A O 1
ATOM 679 N N . PRO A 1 90 ? 8.750 -10.530 -5.308 1.00 87.31 90 PRO A N 1
ATOM 680 C CA . PRO A 1 90 ? 9.279 -11.075 -4.064 1.00 87.31 90 PRO A CA 1
ATOM 681 C C . PRO A 1 90 ? 9.963 -12.431 -4.289 1.00 87.31 90 PRO A C 1
ATOM 683 O O . PRO A 1 90 ? 9.573 -13.192 -5.177 1.00 87.31 90 PRO A O 1
ATOM 686 N N . GLY A 1 91 ? 10.966 -12.750 -3.465 1.00 86.56 91 GLY A N 1
ATOM 687 C CA . GLY A 1 91 ? 11.811 -13.940 -3.645 1.00 86.56 91 GLY A CA 1
ATOM 688 C C . GLY A 1 91 ? 11.046 -15.269 -3.698 1.00 86.56 91 GLY A C 1
ATOM 689 O O . GLY A 1 91 ? 11.449 -16.173 -4.421 1.00 86.56 91 GLY A O 1
ATOM 690 N N . GLU A 1 92 ? 9.897 -15.365 -3.025 1.00 88.75 92 GLU A N 1
ATOM 691 C CA . GLU A 1 92 ? 9.010 -16.543 -3.056 1.00 88.75 92 GLU A CA 1
ATOM 692 C C . GLU A 1 92 ? 8.440 -16.869 -4.454 1.00 88.75 92 GLU A C 1
ATOM 694 O O . GLU A 1 92 ? 7.914 -17.958 -4.681 1.00 88.75 92 GLU A O 1
ATOM 699 N N . PHE A 1 93 ? 8.544 -15.938 -5.406 1.00 92.19 93 PHE A N 1
ATOM 700 C CA . PHE A 1 93 ? 8.088 -16.107 -6.785 1.00 92.19 93 PHE A CA 1
ATOM 701 C C . PHE A 1 93 ? 9.232 -16.306 -7.785 1.00 92.19 93 PHE A C 1
ATOM 703 O O . PHE A 1 93 ? 8.971 -16.359 -8.985 1.00 92.19 93 PHE A O 1
ATOM 710 N N . ALA A 1 94 ? 10.483 -16.432 -7.327 1.00 89.75 94 ALA A N 1
ATOM 711 C CA . ALA A 1 94 ? 11.646 -16.531 -8.210 1.00 89.75 94 ALA A CA 1
ATOM 712 C C . ALA A 1 94 ? 11.541 -17.696 -9.211 1.00 89.75 94 ALA A C 1
ATOM 714 O O . ALA A 1 94 ? 11.786 -17.501 -10.398 1.00 89.75 94 ALA A O 1
ATOM 715 N N . GLU A 1 95 ? 11.099 -18.872 -8.755 1.00 95.25 95 GLU A N 1
ATOM 716 C CA . GLU A 1 95 ? 10.959 -20.081 -9.585 1.00 95.25 95 GLU A CA 1
ATOM 717 C C . GLU A 1 95 ? 9.849 -19.981 -10.642 1.00 95.25 95 GLU A C 1
ATOM 719 O O . GLU A 1 95 ? 9.851 -20.726 -11.615 1.00 95.25 95 GLU A O 1
ATOM 724 N N . ARG A 1 96 ? 8.895 -19.057 -10.467 1.00 95.06 96 ARG A N 1
ATOM 725 C CA . ARG A 1 96 ? 7.735 -18.877 -11.357 1.00 95.06 96 ARG A CA 1
ATOM 726 C C . ARG A 1 96 ? 7.787 -17.568 -12.138 1.00 95.06 96 ARG A C 1
ATOM 728 O O . ARG A 1 96 ? 6.766 -17.111 -12.643 1.00 95.06 96 ARG A O 1
ATOM 735 N N . ARG A 1 97 ? 8.961 -16.938 -12.230 1.00 94.81 97 ARG A N 1
ATOM 736 C CA . ARG A 1 97 ? 9.108 -15.634 -12.887 1.00 94.81 97 ARG A CA 1
ATOM 737 C C . ARG A 1 97 ? 8.613 -15.656 -14.331 1.00 94.81 97 ARG A C 1
ATOM 739 O O . ARG A 1 97 ? 7.813 -14.802 -14.688 1.00 94.81 97 ARG A O 1
ATOM 746 N N . GLU A 1 98 ? 9.057 -16.631 -15.122 1.00 94.38 98 GLU A N 1
ATOM 747 C CA . GLU A 1 98 ? 8.705 -16.728 -16.546 1.00 94.38 98 GLU A CA 1
ATOM 748 C C . GLU A 1 98 ? 7.189 -16.859 -16.752 1.00 94.38 98 GLU A C 1
ATOM 750 O O . GLU A 1 98 ? 6.610 -16.174 -17.591 1.00 94.38 98 GLU A O 1
ATOM 755 N N . GLU A 1 99 ? 6.528 -17.677 -15.929 1.00 95.12 99 GLU A N 1
ATOM 756 C CA . GLU A 1 99 ? 5.070 -17.839 -15.943 1.00 95.12 99 GLU A CA 1
ATOM 757 C C . GLU A 1 99 ? 4.350 -16.526 -15.594 1.00 95.12 99 GLU A C 1
ATOM 759 O O . GLU A 1 99 ? 3.402 -16.127 -16.272 1.00 95.12 99 GLU A O 1
ATOM 764 N N . ILE A 1 100 ? 4.805 -15.837 -14.543 1.00 94.31 100 ILE A N 1
ATOM 765 C CA . ILE A 1 100 ? 4.186 -14.599 -14.056 1.00 94.31 100 ILE A CA 1
ATOM 766 C C . ILE A 1 100 ? 4.376 -13.458 -15.055 1.00 94.31 100 ILE A C 1
ATOM 768 O O . ILE A 1 100 ? 3.451 -12.674 -15.248 1.00 94.31 100 ILE A O 1
ATOM 772 N N . GLU A 1 101 ? 5.544 -13.347 -15.684 1.00 93.44 101 GLU A N 1
ATOM 773 C CA . GLU A 1 101 ? 5.842 -12.274 -16.639 1.00 93.44 101 GLU A CA 1
ATOM 774 C C . GLU A 1 101 ? 5.129 -12.462 -17.986 1.00 93.44 101 GLU A C 1
ATOM 776 O O . GLU A 1 101 ? 4.882 -11.476 -18.674 1.00 93.44 101 GLU A O 1
ATOM 781 N N . ALA A 1 102 ? 4.704 -13.682 -18.328 1.00 93.81 102 ALA A N 1
ATOM 782 C CA . ALA A 1 102 ? 3.953 -13.962 -19.554 1.00 93.81 102 ALA A CA 1
ATOM 783 C C . ALA A 1 102 ? 2.459 -13.566 -19.497 1.00 93.81 102 ALA A C 1
ATOM 785 O O . ALA A 1 102 ? 1.792 -13.517 -20.530 1.00 93.81 102 ALA A O 1
ATOM 786 N N . GLY A 1 103 ? 1.899 -13.340 -18.304 1.00 92.50 103 GLY A N 1
ATOM 787 C CA . GLY A 1 103 ? 0.462 -13.098 -18.111 1.00 92.50 103 GLY A CA 1
ATOM 788 C C . GLY A 1 103 ? -0.022 -11.646 -18.290 1.00 92.50 103 GLY A C 1
ATOM 789 O O . GLY A 1 103 ? -1.105 -11.442 -18.850 1.00 92.50 103 GLY A O 1
ATOM 790 N N . PRO A 1 104 ? 0.688 -10.629 -17.764 1.00 90.81 104 PRO A N 1
ATOM 791 C CA . PRO A 1 104 ? 0.263 -9.238 -17.839 1.00 90.81 104 PRO A CA 1
ATOM 792 C C . PRO A 1 104 ? 0.198 -8.707 -19.278 1.00 90.81 104 PRO A C 1
ATOM 794 O O . PRO A 1 104 ? 1.013 -9.088 -20.112 1.00 90.81 104 PRO A O 1
ATOM 797 N N . PRO A 1 105 ? -0.736 -7.788 -19.581 1.00 89.75 105 PRO A N 1
ATOM 798 C CA . PRO A 1 105 ? -0.701 -7.058 -20.842 1.00 89.75 105 PRO A CA 1
ATOM 799 C C . PRO A 1 105 ? 0.498 -6.105 -20.882 1.00 89.75 105 PRO A C 1
ATOM 801 O O . PRO A 1 105 ? 0.922 -5.597 -19.842 1.00 89.75 105 PRO A O 1
ATOM 804 N N . ASP A 1 106 ? 0.962 -5.775 -22.086 1.00 87.94 106 ASP A N 1
ATOM 805 C CA . ASP A 1 106 ? 1.956 -4.720 -22.275 1.00 87.94 106 ASP A CA 1
ATOM 806 C C . ASP A 1 106 ? 1.396 -3.357 -21.843 1.00 87.94 106 ASP A C 1
ATOM 808 O O . ASP A 1 106 ? 0.319 -2.928 -22.275 1.00 87.94 106 ASP A O 1
ATOM 812 N N . ILE A 1 107 ? 2.141 -2.658 -20.982 1.00 87.25 107 ILE A N 1
ATOM 813 C CA . ILE A 1 107 ? 1.776 -1.339 -20.455 1.00 87.25 107 ILE A CA 1
ATOM 814 C C . ILE A 1 107 ? 2.858 -0.331 -20.842 1.00 87.25 107 ILE A C 1
ATOM 816 O O . ILE A 1 107 ? 3.981 -0.385 -20.346 1.00 87.25 107 ILE A O 1
ATOM 820 N N . ALA A 1 108 ? 2.496 0.637 -21.684 1.00 86.25 108 ALA A N 1
ATOM 821 C CA . ALA A 1 108 ? 3.345 1.784 -21.986 1.00 86.25 108 ALA A CA 1
ATOM 822 C C . ALA A 1 108 ? 3.219 2.853 -20.888 1.00 86.25 108 ALA A C 1
ATOM 824 O O . ALA A 1 108 ? 2.110 3.210 -20.480 1.00 86.25 108 ALA A O 1
ATOM 825 N N . VAL A 1 109 ? 4.355 3.381 -20.426 1.00 83.38 109 VAL A N 1
ATOM 826 C CA . VAL A 1 109 ? 4.410 4.494 -19.469 1.00 83.38 109 VAL A CA 1
ATOM 827 C C . VAL A 1 109 ? 4.532 5.804 -20.251 1.00 83.38 109 VAL A C 1
ATOM 829 O O . VAL A 1 109 ? 5.602 6.056 -20.808 1.00 83.38 109 VAL A O 1
ATOM 832 N N . PRO A 1 110 ? 3.493 6.663 -20.265 1.00 81.50 110 PRO A N 1
ATOM 833 C CA . PRO A 1 110 ? 3.507 7.881 -21.064 1.00 81.50 110 PRO A CA 1
ATOM 834 C C . PRO A 1 110 ? 4.694 8.787 -20.726 1.00 81.50 110 PRO A C 1
ATOM 836 O O . PRO A 1 110 ? 4.855 9.206 -19.579 1.00 81.50 110 PRO A O 1
ATOM 839 N N . GLY A 1 111 ? 5.481 9.154 -21.735 1.00 74.19 111 GLY A N 1
ATOM 840 C CA . GLY A 1 111 ? 6.586 10.105 -21.600 1.00 74.19 111 GLY A CA 1
ATOM 841 C C . GLY A 1 111 ? 7.939 9.491 -21.233 1.00 74.19 111 GLY A C 1
ATOM 842 O O . GLY A 1 111 ? 8.888 10.249 -21.034 1.00 74.19 111 GLY A O 1
ATOM 843 N N . ARG A 1 112 ? 8.065 8.158 -21.190 1.00 64.56 112 ARG A N 1
ATOM 844 C CA . ARG A 1 112 ? 9.373 7.486 -21.284 1.00 64.56 112 ARG A CA 1
ATOM 845 C C . ARG A 1 112 ? 9.755 7.306 -22.761 1.00 64.56 112 ARG A C 1
ATOM 847 O O . ARG A 1 112 ? 8.891 7.198 -23.624 1.00 64.56 112 ARG A O 1
ATOM 854 N N . ALA A 1 113 ? 11.056 7.284 -23.061 1.00 55.25 113 ALA A N 1
ATOM 855 C CA . ALA A 1 113 ? 11.625 7.354 -24.418 1.00 55.25 113 ALA A CA 1
ATOM 856 C C . ALA A 1 113 ? 11.209 6.231 -25.405 1.00 55.25 113 ALA A C 1
ATOM 858 O O . ALA A 1 113 ? 11.594 6.282 -26.569 1.00 55.25 113 ALA A O 1
ATOM 859 N N . HIS A 1 114 ? 10.404 5.253 -24.978 1.00 52.25 114 HIS A N 1
ATOM 860 C CA . HIS A 1 114 ? 9.844 4.204 -25.836 1.00 52.25 114 HIS A CA 1
ATOM 861 C C . HIS A 1 114 ? 8.550 4.602 -26.575 1.00 52.25 114 HIS A C 1
ATOM 863 O O . HIS A 1 114 ? 8.105 3.865 -27.452 1.00 52.25 114 HIS A O 1
ATOM 869 N N . ASP A 1 115 ? 7.973 5.778 -26.307 1.00 47.09 115 ASP A N 1
ATOM 870 C CA . ASP A 1 115 ? 6.745 6.246 -26.966 1.00 47.09 115 ASP A CA 1
ATOM 871 C C . ASP A 1 115 ? 7.019 6.949 -28.312 1.00 47.09 115 ASP A C 1
ATOM 873 O O . ASP A 1 115 ? 6.708 8.130 -28.488 1.00 47.09 115 ASP A O 1
ATOM 877 N N . ALA A 1 116 ? 7.605 6.248 -29.284 1.00 49.88 116 ALA A N 1
ATOM 878 C CA . ALA A 1 116 ? 7.730 6.783 -30.646 1.00 49.88 116 ALA A CA 1
ATOM 879 C C . ALA A 1 116 ? 6.419 6.680 -31.459 1.00 49.88 116 ALA A C 1
ATOM 881 O O . ALA A 1 116 ? 6.286 7.370 -32.467 1.00 49.88 116 ALA A O 1
ATOM 882 N N . ASP A 1 117 ? 5.438 5.882 -31.010 1.00 52.91 117 ASP A N 1
ATOM 883 C CA . ASP A 1 117 ? 4.189 5.620 -31.755 1.00 52.91 117 ASP A CA 1
ATOM 884 C C . ASP A 1 117 ? 2.893 6.027 -31.013 1.00 52.91 117 ASP A C 1
ATOM 886 O O . ASP A 1 117 ? 1.773 5.639 -31.353 1.00 52.91 117 ASP A O 1
ATOM 890 N N . ALA A 1 118 ? 2.993 6.858 -29.973 1.00 51.97 118 ALA A N 1
ATOM 891 C CA . ALA A 1 118 ? 1.806 7.317 -29.258 1.00 51.97 118 ALA A CA 1
ATOM 892 C C . ALA A 1 118 ? 1.094 8.449 -30.032 1.00 51.97 118 ALA A C 1
ATOM 894 O O . ALA A 1 118 ? 1.601 9.567 -30.131 1.00 51.97 118 ALA A O 1
ATOM 895 N N . ARG A 1 119 ? -0.107 8.137 -30.550 1.00 52.16 119 ARG A N 1
ATOM 896 C CA . ARG A 1 119 ? -1.145 9.026 -31.131 1.00 52.16 119 ARG A CA 1
ATOM 897 C C . ARG A 1 119 ? -1.021 10.523 -30.779 1.00 52.16 119 ARG A C 1
ATOM 899 O O . ARG A 1 119 ? -0.766 10.865 -29.622 1.00 52.16 119 ARG A O 1
ATOM 906 N N . PRO A 1 120 ? -1.377 11.440 -31.709 1.00 49.50 120 PRO A N 1
ATOM 907 C CA . PRO A 1 120 ? -1.230 12.878 -31.500 1.00 49.50 120 PRO A CA 1
ATOM 908 C C . PRO A 1 120 ? -1.914 13.328 -30.207 1.00 49.50 120 PRO A C 1
ATOM 910 O O . PRO A 1 120 ? -3.109 13.098 -29.990 1.00 49.50 120 PRO A O 1
ATOM 913 N N . ARG A 1 121 ? -1.120 13.976 -29.347 1.00 65.88 121 ARG A N 1
ATOM 914 C CA . ARG A 1 121 ? -1.543 14.523 -28.056 1.00 65.88 121 ARG A CA 1
ATOM 915 C C . ARG A 1 121 ? -2.816 15.350 -28.252 1.00 65.88 121 ARG A C 1
ATOM 917 O O . ARG A 1 121 ? -2.811 16.341 -28.983 1.00 65.88 121 ARG A O 1
ATOM 924 N N . ARG A 1 122 ? -3.916 14.963 -27.591 1.00 68.25 122 ARG A N 1
ATOM 925 C CA . ARG A 1 122 ? -5.114 15.815 -27.517 1.00 68.25 122 ARG A CA 1
ATOM 926 C C . ARG A 1 122 ? -4.687 17.170 -26.945 1.00 68.25 122 ARG A C 1
ATOM 928 O O . ARG A 1 122 ? -3.951 17.215 -25.960 1.00 68.25 122 ARG A O 1
ATOM 935 N N . ARG A 1 123 ? -5.113 18.260 -27.595 1.00 64.75 123 ARG A N 1
ATOM 936 C CA . ARG A 1 123 ? -4.779 19.635 -27.192 1.00 64.75 123 ARG A CA 1
ATOM 937 C C . ARG A 1 123 ? -5.057 19.809 -25.696 1.00 64.75 123 ARG A C 1
ATOM 939 O O . ARG A 1 123 ? -6.145 19.466 -25.236 1.00 64.75 123 ARG A O 1
ATOM 946 N N . ARG A 1 124 ? -4.065 20.317 -24.953 1.00 63.41 124 ARG A N 1
ATOM 947 C CA . ARG A 1 124 ? -4.217 20.6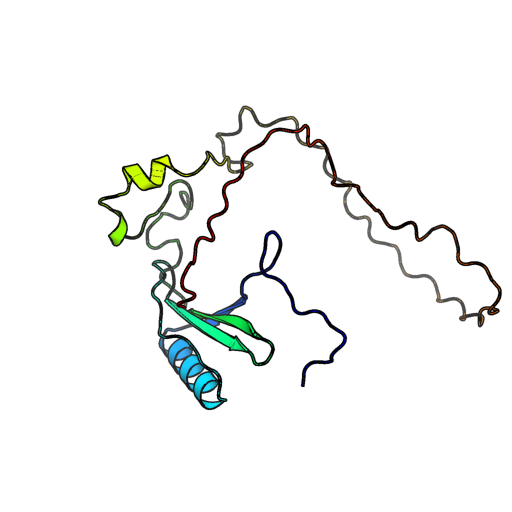76 -23.536 1.00 63.41 124 ARG A CA 1
ATOM 948 C C . ARG A 1 124 ? -5.447 21.585 -23.385 1.00 63.41 124 ARG A C 1
ATOM 950 O O . ARG A 1 124 ? -5.575 22.517 -24.183 1.00 63.41 124 ARG A O 1
ATOM 957 N N . PRO A 1 125 ? -6.336 21.346 -22.404 1.00 63.44 125 PRO A N 1
ATOM 958 C CA . PRO A 1 125 ? -7.355 22.330 -22.070 1.00 63.44 125 PRO A CA 1
ATOM 959 C C . PRO A 1 125 ? -6.669 23.643 -21.674 1.00 63.44 125 PRO A C 1
ATOM 961 O O . PRO A 1 125 ? -5.568 23.627 -21.115 1.00 63.44 125 PRO A O 1
ATOM 964 N N . ALA A 1 126 ? -7.298 24.768 -22.018 1.00 62.66 126 ALA A N 1
ATOM 965 C CA . ALA A 1 126 ? -6.791 26.093 -21.686 1.00 62.66 126 ALA A CA 1
ATOM 966 C C . ALA A 1 126 ? -6.516 26.202 -20.171 1.00 62.66 126 ALA A C 1
ATOM 968 O O . ALA A 1 126 ? -7.233 25.577 -19.382 1.00 62.66 126 ALA A O 1
ATOM 969 N N . PRO A 1 127 ? -5.483 26.957 -19.753 1.00 72.62 127 PRO A N 1
ATOM 970 C CA . PRO A 1 127 ? -5.200 27.153 -18.338 1.00 72.62 127 PRO A CA 1
ATOM 971 C C . PRO A 1 127 ? -6.428 27.727 -17.624 1.00 72.62 127 PRO A C 1
ATOM 973 O O . PRO A 1 127 ? -7.147 28.567 -18.169 1.00 72.62 127 PRO A O 1
ATOM 976 N N . PHE A 1 128 ? -6.656 27.254 -16.398 1.00 65.88 128 PHE A N 1
ATOM 977 C CA . PHE A 1 128 ? -7.699 27.769 -15.520 1.00 65.88 128 PHE A CA 1
ATOM 978 C C . PHE A 1 128 ? -7.528 29.284 -15.380 1.00 65.88 128 PHE A C 1
ATOM 980 O O . PHE A 1 128 ? -6.524 29.758 -14.851 1.00 65.88 128 PHE A O 1
ATOM 987 N N . THR A 1 129 ? -8.492 30.041 -15.898 1.00 67.44 129 THR A N 1
ATOM 988 C CA . THR A 1 129 ? -8.542 31.485 -15.683 1.00 67.44 129 THR A CA 1
ATOM 989 C C . THR A 1 129 ? -9.194 31.702 -14.319 1.00 67.44 129 THR A C 1
ATOM 991 O O . THR A 1 129 ? -10.325 31.244 -14.135 1.00 67.44 129 THR A O 1
ATOM 994 N N . PRO A 1 130 ? -8.516 32.329 -13.342 1.00 60.31 130 PRO A N 1
ATOM 995 C CA . PRO A 1 130 ? -9.141 32.618 -12.062 1.00 60.31 130 PRO A CA 1
ATOM 996 C C . PRO A 1 130 ? -10.355 33.520 -12.295 1.00 60.31 130 PRO A C 1
ATOM 998 O O . PRO A 1 130 ? -10.278 34.513 -13.020 1.00 60.31 130 PRO A O 1
ATOM 1001 N N . LEU A 1 131 ? -11.489 33.151 -11.696 1.00 68.88 131 LEU A N 1
ATOM 1002 C CA . LEU A 1 131 ? -12.651 34.029 -11.630 1.00 68.88 131 LEU A CA 1
ATOM 1003 C C . LEU A 1 131 ? -12.220 35.315 -10.914 1.00 68.88 131 LEU A C 1
ATOM 1005 O O . LEU A 1 131 ? -11.590 35.253 -9.858 1.00 68.88 131 LEU A O 1
ATOM 1009 N N . GLY A 1 132 ? -12.520 36.466 -11.519 1.00 67.19 132 GLY A N 1
ATOM 1010 C CA . GLY A 1 132 ? -12.288 37.772 -10.906 1.00 67.19 132 GLY A CA 1
ATOM 1011 C C . GLY A 1 132 ? -12.996 37.910 -9.548 1.00 67.19 132 GLY A C 1
ATOM 1012 O O . GLY A 1 132 ? -13.777 37.035 -9.164 1.00 67.19 132 GLY A O 1
ATOM 1013 N N . PRO A 1 133 ? -12.733 38.998 -8.802 1.00 66.00 133 PRO A N 1
ATOM 1014 C CA . PRO A 1 133 ? -13.314 39.194 -7.479 1.00 66.00 133 PRO A CA 1
ATOM 1015 C C . PRO A 1 133 ? -14.840 39.076 -7.536 1.00 66.00 133 PRO A C 1
ATOM 1017 O O . PRO A 1 133 ? -15.486 39.633 -8.426 1.00 66.00 133 PRO A O 1
ATOM 1020 N N . LEU A 1 134 ? -15.401 38.325 -6.584 1.00 58.22 134 LEU A N 1
ATOM 1021 C CA . LEU A 1 134 ? -16.843 38.203 -6.409 1.00 58.22 134 LEU A CA 1
ATOM 1022 C C . LEU A 1 134 ? -17.408 39.611 -6.190 1.00 58.22 134 LEU A C 1
ATOM 1024 O O . LEU A 1 134 ? -17.095 40.262 -5.194 1.00 58.22 134 LEU A O 1
ATOM 1028 N N . GLY A 1 135 ? -18.205 40.089 -7.148 1.00 61.25 135 GLY A N 1
ATOM 1029 C CA . GLY A 1 135 ? -18.981 41.313 -6.981 1.00 61.25 135 GLY A CA 1
ATOM 1030 C C . GLY A 1 135 ? -19.905 41.213 -5.759 1.00 61.25 135 GLY A C 1
ATOM 1031 O O . GLY A 1 135 ? -20.149 40.111 -5.257 1.00 61.25 135 GLY A O 1
ATOM 1032 N N . PRO A 1 136 ? -20.418 42.347 -5.254 1.00 61.31 136 PRO A N 1
ATOM 1033 C CA . PRO A 1 136 ? -21.259 42.350 -4.066 1.00 61.31 136 PRO A CA 1
ATOM 1034 C C . PRO A 1 136 ? -22.465 41.422 -4.251 1.00 61.31 136 PRO A C 1
ATOM 1036 O O . PRO A 1 136 ? -23.135 41.447 -5.286 1.00 61.31 136 PRO A O 1
ATOM 1039 N N . LEU A 1 137 ? -22.731 40.601 -3.231 1.00 50.66 137 LEU A N 1
ATOM 1040 C CA . LEU A 1 137 ? -23.909 39.743 -3.179 1.00 50.66 137 LEU A CA 1
ATOM 1041 C C . LEU A 1 137 ? -25.153 40.635 -3.250 1.00 50.66 137 LEU A C 1
ATOM 1043 O O . LEU A 1 137 ? -25.388 41.450 -2.358 1.00 50.66 137 LEU A O 1
ATOM 1047 N N . SER A 1 138 ? -25.946 40.497 -4.312 1.00 58.91 138 SER A N 1
ATOM 1048 C CA . SER A 1 138 ? -27.280 41.096 -4.348 1.00 58.91 138 SER A CA 1
ATOM 1049 C C . SER A 1 138 ? -28.106 40.548 -3.177 1.00 58.91 138 SER A C 1
ATOM 1051 O O . SER A 1 138 ? -27.980 39.359 -2.864 1.00 58.91 138 SER A O 1
ATOM 1053 N N . PRO A 1 139 ? -28.949 41.366 -2.518 1.00 46.66 139 PRO A N 1
ATOM 1054 C CA . PRO A 1 139 ? -29.834 40.852 -1.485 1.00 46.66 139 PRO A CA 1
ATOM 1055 C C . PRO A 1 139 ? -30.725 39.766 -2.094 1.00 46.66 139 PRO A C 1
ATOM 1057 O O . PRO A 1 139 ? -31.314 39.958 -3.160 1.00 46.66 139 PRO A O 1
ATOM 1060 N N . LEU A 1 140 ? -30.781 38.614 -1.423 1.00 47.12 140 LEU A N 1
ATOM 1061 C CA . LEU A 1 140 ? -31.686 37.516 -1.746 1.00 47.12 140 LEU A CA 1
ATOM 1062 C C . LEU A 1 140 ? -33.122 38.054 -1.738 1.00 47.12 140 LEU A C 1
ATOM 1064 O O . LEU A 1 140 ? -33.735 38.207 -0.684 1.00 47.12 140 LEU A O 1
ATOM 1068 N N . SER A 1 141 ? -33.651 38.358 -2.921 1.00 50.81 141 SER A N 1
ATOM 1069 C CA . SER A 1 141 ? -35.085 38.518 -3.116 1.00 50.81 141 SER A CA 1
ATOM 1070 C C . SER A 1 141 ? -35.713 37.147 -2.876 1.00 50.81 141 SER A C 1
ATOM 1072 O O . SER A 1 141 ? -35.355 36.171 -3.539 1.00 50.81 141 SER A O 1
ATOM 1074 N N . LEU A 1 142 ? -36.570 37.062 -1.858 1.00 45.72 142 LEU A N 1
ATOM 1075 C CA . LEU A 1 142 ? -37.329 35.867 -1.512 1.00 45.72 142 LEU A CA 1
ATOM 1076 C C . LEU A 1 142 ? -38.147 35.459 -2.746 1.00 45.72 142 LEU A C 1
ATOM 1078 O O . LEU A 1 142 ? -39.106 36.134 -3.111 1.00 45.72 142 LEU A O 1
ATOM 1082 N N . ALA A 1 143 ? -37.703 34.412 -3.438 1.00 47.16 143 ALA A N 1
ATOM 1083 C CA . ALA A 1 143 ? -38.304 33.993 -4.691 1.00 47.16 143 ALA A CA 1
ATOM 1084 C C . ALA A 1 143 ? -39.724 33.453 -4.465 1.00 47.16 143 ALA A C 1
ATOM 1086 O O . ALA A 1 143 ? -39.960 32.579 -3.631 1.00 47.16 143 ALA A O 1
ATOM 1087 N N . ASP A 1 144 ? -40.632 33.993 -5.266 1.00 48.09 144 ASP A N 1
ATOM 1088 C CA . ASP A 1 144 ? -42.012 33.585 -5.497 1.00 48.09 144 ASP A CA 1
ATOM 1089 C C . ASP A 1 144 ? -42.106 32.067 -5.814 1.00 48.09 144 ASP A C 1
ATOM 1091 O O . ASP A 1 144 ? -41.408 31.596 -6.725 1.00 48.09 144 ASP A O 1
ATOM 1095 N N . PRO A 1 145 ? -42.929 31.262 -5.108 1.00 52.25 145 PRO A N 1
ATOM 1096 C CA . PRO A 1 145 ? -42.971 29.798 -5.252 1.00 52.25 145 PRO A CA 1
ATOM 1097 C C . PRO A 1 145 ? -43.518 29.279 -6.596 1.00 52.25 145 PRO A C 1
ATOM 1099 O O . PRO A 1 145 ? -43.591 28.066 -6.795 1.00 52.25 145 PRO A O 1
ATOM 1102 N N . HIS A 1 146 ? -43.876 30.159 -7.536 1.00 49.09 146 HIS A N 1
ATOM 1103 C CA . HIS A 1 146 ? -44.412 29.784 -8.850 1.00 49.09 146 HIS A CA 1
ATOM 1104 C C . HIS A 1 146 ? -43.483 30.072 -10.041 1.00 49.09 146 HIS A C 1
ATOM 1106 O O . HIS A 1 146 ? -43.903 29.937 -11.191 1.00 49.09 146 HIS A O 1
ATOM 1112 N N . SER A 1 147 ? -42.209 30.404 -9.808 1.00 43.94 147 SER A N 1
ATOM 1113 C CA . SER A 1 147 ? -41.260 30.624 -10.907 1.00 43.94 147 SER A CA 1
ATOM 1114 C C . SER A 1 147 ? -40.688 29.298 -11.448 1.00 43.94 147 SER A C 1
ATOM 1116 O O . SER A 1 147 ? -40.093 28.529 -10.684 1.00 43.94 147 SER A O 1
ATOM 1118 N N . PRO A 1 148 ? -40.839 28.975 -12.750 1.00 49.75 148 PRO A N 1
ATOM 1119 C CA . PRO A 1 148 ? -40.266 27.760 -13.316 1.00 49.75 148 PRO A CA 1
ATOM 1120 C C . PRO A 1 148 ? -38.734 27.846 -13.313 1.00 49.75 148 PRO A C 1
ATOM 1122 O O . PRO A 1 148 ? -38.145 28.783 -13.853 1.00 49.75 148 PRO A O 1
ATOM 1125 N N . LEU A 1 149 ? -38.080 26.845 -12.714 1.00 52.06 149 LEU A N 1
ATOM 1126 C CA . LEU A 1 149 ? -36.619 26.767 -12.635 1.00 52.06 149 LEU A CA 1
ATOM 1127 C C . LEU A 1 149 ? -35.971 26.884 -14.033 1.00 52.06 149 LEU A C 1
ATOM 1129 O O . LEU A 1 149 ? -36.450 26.265 -14.992 1.00 52.06 149 LEU A O 1
ATOM 1133 N N . PRO A 1 150 ? -34.855 27.624 -14.173 1.00 42.16 150 PRO A N 1
ATOM 1134 C CA . PRO A 1 150 ? -34.187 27.795 -15.455 1.00 42.16 150 PRO A CA 1
ATOM 1135 C C . PRO A 1 150 ? -33.649 26.465 -16.009 1.00 42.16 150 PRO A C 1
ATOM 1137 O O . PRO A 1 150 ? -33.078 25.638 -15.298 1.00 42.16 150 PRO A O 1
ATOM 1140 N N . ARG A 1 151 ? -33.780 26.295 -17.332 1.00 47.91 151 ARG A N 1
ATOM 1141 C CA . ARG A 1 151 ? -33.372 25.127 -18.149 1.00 47.91 151 ARG A CA 1
ATOM 1142 C C . ARG A 1 151 ? -31.872 24.768 -18.113 1.00 47.91 151 ARG A C 1
ATOM 1144 O O . ARG A 1 151 ? -31.446 23.881 -18.852 1.00 47.91 151 ARG A O 1
ATOM 1151 N N . SER A 1 152 ? -31.060 25.426 -17.290 1.00 39.28 152 SER A N 1
ATOM 1152 C CA . SER A 1 152 ? -29.603 25.262 -17.266 1.00 39.28 152 SER A CA 1
ATOM 1153 C C . SER A 1 152 ? -29.111 24.079 -16.429 1.00 39.28 152 SER A C 1
ATOM 1155 O O . SER A 1 152 ? -27.959 23.684 -16.587 1.00 39.28 152 SER A O 1
ATOM 1157 N N . TYR A 1 153 ? -29.960 23.420 -15.630 1.00 42.25 153 TYR A N 1
ATOM 1158 C CA . TYR A 1 153 ? -29.581 22.166 -14.962 1.00 42.25 153 TYR A CA 1
ATOM 1159 C C . TYR A 1 153 ? -29.869 20.932 -15.834 1.00 42.25 153 TYR A C 1
ATOM 1161 O O . TYR A 1 153 ? -30.576 19.997 -15.454 1.00 42.25 153 TYR A O 1
ATOM 1169 N N . ARG A 1 154 ? -29.313 20.917 -17.050 1.00 39.78 154 ARG A N 1
ATOM 1170 C CA . ARG A 1 154 ? -29.290 19.714 -17.890 1.00 39.78 154 ARG A CA 1
ATOM 1171 C C . ARG A 1 154 ? -28.138 18.835 -17.398 1.00 39.78 154 ARG A C 1
ATOM 1173 O O . ARG A 1 154 ? -26.977 19.116 -17.678 1.00 39.78 154 ARG A O 1
ATOM 1180 N N . ARG A 1 155 ? -28.455 17.782 -16.631 1.00 43.19 155 ARG A N 1
ATOM 1181 C CA . ARG A 1 155 ? -27.489 16.732 -16.257 1.00 43.19 155 ARG A CA 1
ATOM 1182 C C . ARG A 1 155 ? -26.750 16.273 -17.510 1.00 43.19 155 ARG A C 1
ATOM 1184 O O . ARG A 1 155 ? -27.385 15.858 -18.480 1.00 43.19 155 ARG A O 1
ATOM 1191 N N . ASN A 1 156 ? -25.424 16.299 -17.456 1.00 31.38 156 ASN A N 1
ATOM 1192 C CA . ASN A 1 156 ? -24.583 15.655 -18.449 1.00 31.38 156 ASN A CA 1
ATOM 1193 C C . ASN A 1 156 ? -24.733 14.133 -18.288 1.00 31.38 156 ASN A C 1
ATOM 1195 O O . ASN A 1 156 ? -24.013 13.487 -17.531 1.00 31.38 156 ASN A O 1
ATOM 1199 N N . ARG A 1 157 ? -25.765 13.576 -18.925 1.00 34.12 157 ARG A N 1
ATOM 1200 C CA . ARG A 1 157 ? -25.956 12.139 -19.103 1.00 34.12 157 ARG A CA 1
ATOM 1201 C C . ARG A 1 157 ? -25.156 11.745 -20.341 1.00 34.12 157 ARG A C 1
ATOM 1203 O O . ARG A 1 157 ? -25.712 11.681 -21.433 1.00 34.12 157 ARG A O 1
ATOM 1210 N N . SER A 1 158 ? -23.850 11.533 -20.193 1.00 39.22 158 SER A N 1
ATOM 1211 C CA . SER A 1 158 ? -23.100 10.817 -21.222 1.00 39.22 158 SER A CA 1
ATOM 1212 C C . SER A 1 158 ? -23.497 9.341 -21.150 1.00 39.22 158 SER A C 1
ATOM 1214 O O . SER A 1 158 ? -23.278 8.652 -20.154 1.00 39.22 158 SER A O 1
ATOM 1216 N N . ASN A 1 159 ? -24.182 8.893 -22.199 1.00 35.53 159 ASN A N 1
ATOM 1217 C CA . ASN A 1 159 ? -24.564 7.509 -22.424 1.00 35.53 159 ASN A CA 1
ATOM 1218 C C . ASN A 1 159 ? -23.308 6.638 -22.564 1.00 35.53 159 ASN A C 1
ATOM 1220 O O . ASN A 1 159 ? -22.577 6.782 -23.537 1.00 35.53 159 ASN A O 1
ATOM 1224 N N . ASN A 1 160 ? -23.107 5.702 -21.637 1.00 35.12 160 ASN A N 1
ATOM 1225 C CA . ASN A 1 160 ? -22.302 4.503 -21.869 1.00 35.12 160 ASN A CA 1
ATOM 1226 C C . ASN A 1 160 ? -23.241 3.295 -21.825 1.00 35.12 160 ASN A C 1
ATOM 1228 O O . ASN A 1 160 ? -23.494 2.728 -20.767 1.00 35.12 160 ASN A O 1
ATOM 1232 N N . ASN A 1 161 ? -23.829 3.004 -22.981 1.00 31.17 161 ASN A N 1
ATOM 1233 C CA . ASN A 1 161 ? -24.524 1.778 -23.380 1.00 31.17 161 ASN A CA 1
ATOM 1234 C C . ASN A 1 161 ? -24.945 2.046 -24.841 1.00 31.17 161 ASN A C 1
ATOM 1236 O O . ASN A 1 161 ? -25.450 3.130 -25.110 1.00 31.17 161 ASN A O 1
ATOM 1240 N N . SER A 1 162 ? -24.757 1.208 -25.853 1.00 35.41 162 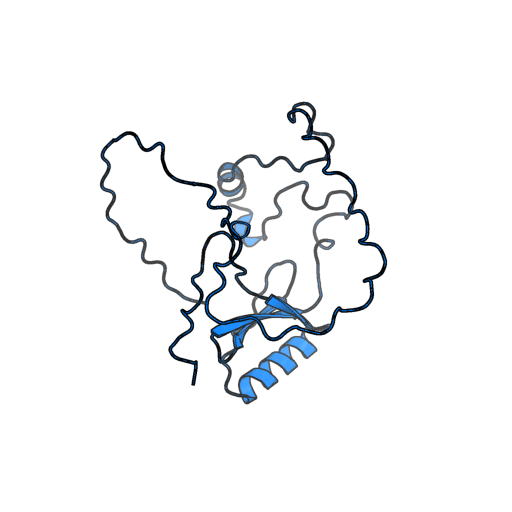SER A N 1
ATOM 1241 C CA . SER A 1 162 ? -24.491 -0.220 -25.938 1.00 35.41 162 SER A CA 1
ATOM 1242 C C . SER A 1 162 ? -24.098 -0.499 -27.393 1.00 35.41 162 SER A C 1
ATOM 1244 O O . SER A 1 162 ? -24.823 -0.058 -28.273 1.00 35.41 162 SER A O 1
ATOM 1246 N N . ASP A 1 163 ? -23.047 -1.276 -27.639 1.00 31.67 163 ASP A N 1
ATOM 1247 C CA . ASP A 1 163 ? -22.932 -2.078 -28.865 1.00 31.67 163 ASP A CA 1
ATOM 1248 C C . ASP A 1 163 ? -22.678 -3.522 -28.424 1.00 31.67 163 ASP A C 1
ATOM 1250 O O . ASP A 1 163 ? -21.554 -4.012 -28.389 1.00 31.67 163 ASP A O 1
ATOM 1254 N N . ASN A 1 164 ? -23.755 -4.183 -27.991 1.00 34.00 164 ASN A N 1
ATOM 1255 C CA . ASN A 1 164 ? -23.791 -5.628 -27.791 1.00 34.00 164 ASN A CA 1
ATOM 1256 C C . ASN A 1 164 ? -24.621 -6.230 -28.928 1.00 34.00 164 ASN A C 1
ATOM 1258 O O . ASN A 1 164 ? -25.851 -6.234 -28.872 1.00 34.00 164 ASN A O 1
ATOM 1262 N N . GLY A 1 165 ? -23.939 -6.752 -29.947 1.00 28.62 165 GLY A N 1
ATOM 1263 C CA . GLY A 1 165 ? -24.490 -7.792 -30.816 1.00 28.62 165 GLY A CA 1
ATOM 1264 C C . GLY A 1 165 ? -24.499 -9.150 -30.092 1.00 28.62 165 GLY A C 1
ATOM 1265 O O . GLY A 1 165 ? -23.721 -9.352 -29.156 1.00 28.62 165 GLY A O 1
ATOM 1266 N N . PRO A 1 166 ? -25.381 -10.093 -30.466 1.00 33.81 166 PRO A N 1
ATOM 1267 C CA . PRO A 1 166 ? -25.633 -11.285 -29.671 1.00 33.81 166 PRO A CA 1
ATOM 1268 C C . PRO A 1 166 ? -24.638 -12.395 -30.017 1.00 33.81 166 PRO A C 1
ATOM 1270 O O . PRO A 1 166 ? -24.423 -12.667 -31.197 1.00 33.81 166 PRO A O 1
ATOM 1273 N N . ARG A 1 167 ? -24.108 -13.098 -29.006 1.00 34.44 167 ARG A N 1
ATOM 1274 C CA . ARG A 1 167 ? -23.765 -14.533 -29.092 1.00 34.44 167 ARG A CA 1
ATOM 1275 C C . ARG A 1 167 ? -23.487 -15.143 -27.712 1.00 34.44 167 ARG A C 1
ATOM 1277 O O . ARG A 1 167 ? -22.476 -14.890 -27.076 1.00 34.44 167 ARG A O 1
ATOM 1284 N N . SER A 1 168 ? -24.477 -15.920 -27.273 1.00 35.00 168 SER A N 1
ATOM 1285 C CA . SER A 1 168 ? -24.383 -17.226 -26.604 1.00 35.00 168 SER A CA 1
ATOM 1286 C C . SER A 1 168 ? -23.056 -17.628 -25.941 1.00 35.00 168 SER A C 1
ATOM 1288 O O . SER A 1 168 ? -22.082 -17.935 -26.620 1.00 35.00 168 SER A O 1
ATOM 1290 N N . GLY A 1 169 ? -23.100 -17.813 -24.621 1.00 30.56 169 GLY A N 1
ATOM 1291 C CA . GLY A 1 169 ? -22.089 -18.549 -23.865 1.00 30.56 169 GLY A CA 1
ATOM 1292 C C . GLY A 1 169 ? -22.401 -18.520 -22.374 1.00 30.56 169 GLY A C 1
ATOM 1293 O O . GLY A 1 169 ? -21.949 -17.634 -21.657 1.00 30.56 169 GLY A O 1
ATOM 1294 N N . ARG A 1 170 ? -23.236 -19.452 -21.900 1.00 34.97 170 ARG A N 1
ATOM 1295 C CA . ARG A 1 170 ? -23.440 -19.675 -20.462 1.00 34.97 170 ARG A CA 1
ATOM 1296 C C . ARG A 1 170 ? -22.143 -20.234 -19.877 1.00 34.97 170 ARG A C 1
ATOM 1298 O O . ARG A 1 170 ? -21.819 -21.381 -20.145 1.00 34.97 170 ARG A O 1
ATOM 1305 N N . CYS A 1 171 ? -21.475 -19.466 -19.025 1.00 31.17 171 CYS A N 1
ATOM 1306 C CA . CYS A 1 171 ? -20.528 -19.995 -18.045 1.00 31.17 171 CYS A CA 1
ATOM 1307 C C . CYS A 1 171 ? -21.042 -19.616 -16.656 1.00 31.17 171 CYS A C 1
ATOM 1309 O O . CYS A 1 171 ? -20.654 -18.615 -16.062 1.00 31.17 171 CYS A O 1
ATOM 1311 N N . THR A 1 172 ? -21.999 -20.398 -16.165 1.00 34.72 172 THR A N 1
ATOM 1312 C CA . THR A 1 172 ? -22.400 -20.390 -14.759 1.00 34.72 172 THR A CA 1
ATOM 1313 C C . THR A 1 172 ? -21.391 -21.212 -13.971 1.00 34.72 172 THR A C 1
ATOM 1315 O O . THR A 1 172 ? -21.430 -22.438 -14.012 1.00 34.72 172 THR A O 1
ATOM 1318 N N . SER A 1 173 ? -20.491 -20.550 -13.251 1.00 33.00 173 SER A N 1
ATOM 1319 C CA . SER A 1 173 ? -19.793 -21.121 -12.095 1.00 33.00 173 SER A CA 1
ATOM 1320 C C . SER A 1 173 ? -19.354 -19.979 -11.176 1.00 33.00 173 SER A C 1
ATOM 1322 O O . SER A 1 173 ? -18.588 -19.119 -11.614 1.00 33.00 173 SER A O 1
ATOM 1324 N N . PRO A 1 174 ? -19.845 -19.902 -9.927 1.00 33.62 174 PRO A N 1
ATOM 1325 C CA . PRO A 1 174 ? -19.344 -18.928 -8.972 1.00 33.62 174 PRO A CA 1
ATOM 1326 C C . PRO A 1 174 ? -17.949 -19.356 -8.510 1.00 33.62 174 PRO A C 1
ATOM 1328 O O . PRO A 1 174 ? -17.791 -20.375 -7.839 1.00 33.62 174 PRO A O 1
ATOM 1331 N N . ILE A 1 175 ? -16.932 -18.563 -8.851 1.00 30.38 175 ILE A N 1
ATOM 1332 C CA . ILE A 1 175 ? -15.613 -18.666 -8.222 1.00 30.38 175 ILE A CA 1
ATOM 1333 C C . ILE A 1 175 ? -15.788 -18.199 -6.776 1.00 30.38 175 ILE A C 1
ATOM 1335 O O . ILE A 1 175 ? -15.866 -17.006 -6.480 1.00 30.38 175 ILE A O 1
ATOM 1339 N N . SER A 1 176 ? -15.922 -19.170 -5.878 1.00 29.62 176 SER A N 1
ATOM 1340 C CA . SER A 1 176 ? -15.947 -18.950 -4.4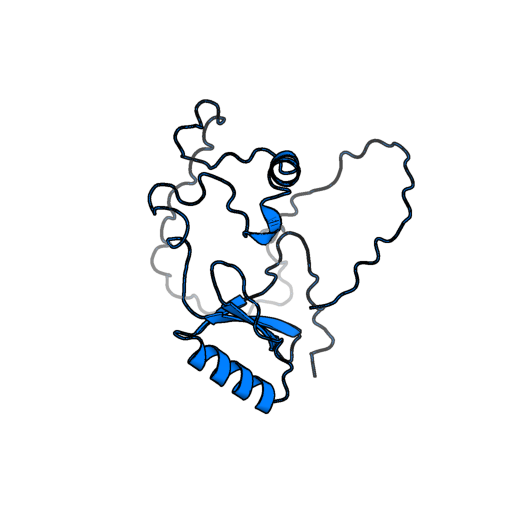40 1.00 29.62 176 SER A CA 1
ATOM 1341 C C . SER A 1 176 ? -14.517 -18.670 -3.986 1.00 29.62 176 SER A C 1
ATOM 1343 O O . SER A 1 176 ? -13.734 -19.590 -3.765 1.00 29.62 176 SER A O 1
ATOM 1345 N N . VAL A 1 177 ? -14.143 -17.392 -3.905 1.00 35.00 177 VAL A N 1
ATOM 1346 C CA . VAL A 1 177 ? -12.889 -16.989 -3.259 1.00 35.00 177 VAL A CA 1
ATOM 1347 C C . VAL A 1 177 ? -13.168 -16.876 -1.759 1.00 35.00 177 VAL A C 1
ATOM 1349 O O . VAL A 1 177 ? -14.007 -16.055 -1.365 1.00 35.00 177 VAL A O 1
ATOM 1352 N N . PRO A 1 178 ? -12.520 -17.671 -0.891 1.00 29.27 178 PRO A N 1
ATOM 1353 C CA . PRO A 1 178 ? -12.675 -17.500 0.542 1.00 29.27 178 PRO A CA 1
ATOM 1354 C C . PRO A 1 178 ? -12.122 -16.128 0.935 1.00 29.27 178 PRO A C 1
ATOM 1356 O O . PRO A 1 178 ? -10.937 -15.847 0.770 1.00 29.27 178 PRO A O 1
ATOM 1359 N N . ARG A 1 179 ? -12.994 -15.267 1.473 1.00 43.84 179 ARG A N 1
ATOM 1360 C CA . ARG A 1 179 ? -12.609 -14.010 2.126 1.00 43.84 179 ARG A CA 1
ATOM 1361 C C . ARG A 1 179 ? -11.833 -14.346 3.403 1.00 43.84 179 ARG A C 1
ATOM 1363 O O . ARG A 1 179 ? -12.406 -14.396 4.488 1.00 43.84 179 ARG A O 1
ATOM 1370 N N . ARG A 1 180 ? -10.537 -14.605 3.265 1.00 32.06 180 ARG A N 1
ATOM 1371 C CA . ARG A 1 180 ? -9.562 -14.564 4.355 1.00 32.06 180 ARG A CA 1
ATOM 1372 C C . ARG A 1 180 ? -8.685 -13.342 4.122 1.00 32.06 180 ARG A C 1
ATOM 1374 O O . ARG A 1 180 ? -7.958 -13.289 3.138 1.00 32.06 180 ARG A O 1
ATOM 1381 N N . TRP A 1 181 ? -8.839 -12.364 5.005 1.00 44.22 181 TRP A N 1
ATOM 1382 C CA . TRP A 1 181 ? -7.872 -11.293 5.221 1.00 44.22 181 TRP A CA 1
ATOM 1383 C C . TRP A 1 181 ? -7.014 -11.672 6.424 1.00 44.22 181 TRP A C 1
ATOM 1385 O O . TRP A 1 181 ? -7.590 -12.267 7.368 1.00 44.22 181 TRP A O 1
#

pLDDT: mean 73.22, std 23.42, range [28.62, 97.75]

Secondary structure (DSSP, 8-state):
---TTSPPP--STT----EEEEESSHHHHHHHHHHHHHTT------EE-SS-EEEEEE-TTS-EEEEEE--S-GGGTS-GGGTTSS----GGGGGGHHHHHTSSPP---TTSTT-SS--PPPPPPPP-PPPPP-PPPPP-----TTPPPPTT-----------------------------

Foldseek 3Di:
DDDPPDDDDDDDPPDDQAEEDEDAAPVSQVVVCVVVVVVVWDKDPWDDPPFWIWIWTQDPSRHIYIYTYHDPHQCPPDPPVCGPVDDDDPPVCVVVVVVVVVPDDDDDDPPPPVPPPDPDDDDDDDPDDDDPDDDDDDPPDPDDPPDDDDPPPPPPPPDDDDDDDDDDDDDDDDPDDPPDD

Radius of gyration: 25.83 Å; chains: 1; bounding box: 62×64×55 Å

Sequence (181 aa):
MASPTVRAGREGRGTVHHVAVRTPTDDDRAAMRSGVAGEGLRPTRRIDRHRLRSVYVRERDGVPFELAADGPGYAGDEPPDDLGSRPVLPGEFAERREEIEAGPPDIAVPGRAHDADARPRRRRPAPFTPLGPLGPLSPLSLADPHSPLPRSYRRNRSNNNSDNGPRSGRCTSPISVPRRW